Protein AF-A0A435GLI7-F1 (afdb_monomer)

Mean predicted aligned error: 10.87 Å

Radius of gyration: 19.33 Å; Cα contacts (8 Å, |Δi|>4): 241; chains: 1; bounding box: 46×54×65 Å

Solvent-accessible surface area (backbone atoms only — not comparable to full-atom values): 9567 Å² total; per-residue (Å²): 135,82,82,82,86,70,80,88,59,56,93,46,74,67,26,48,49,50,55,46,24,76,74,70,37,79,64,41,66,86,38,40,45,76,46,80,45,75,56,97,71,38,34,40,36,39,37,36,35,42,74,91,42,63,35,82,52,63,86,56,50,44,37,26,51,72,88,40,75,42,74,38,68,62,61,55,48,19,54,50,65,40,40,58,62,59,41,60,95,72,49,22,62,38,33,40,39,37,37,42,54,60,67,94,52,39,48,83,74,52,60,101,89,42,49,38,69,47,56,73,55,57,64,59,56,34,50,50,52,23,49,48,51,42,48,48,38,45,76,73,68,53,68,47,53,80,54,46,58,58,54,53,54,64,72,60,65,79,77,83,80,81,80,132

Sequence (164 aa):
RSTLELPAADDSAEGSLRRVAQVMGADFPDNSIALDAMRDGVHLTGHVSIPSFTRANALQQYAYVNGRPVRDKLIAGAIRGAYADVLPRDRHAVTVLFLTLDPAIVDVNVHPAKADVRFRDPGLVRGLIVGAIRQALADAGVRAATTGAA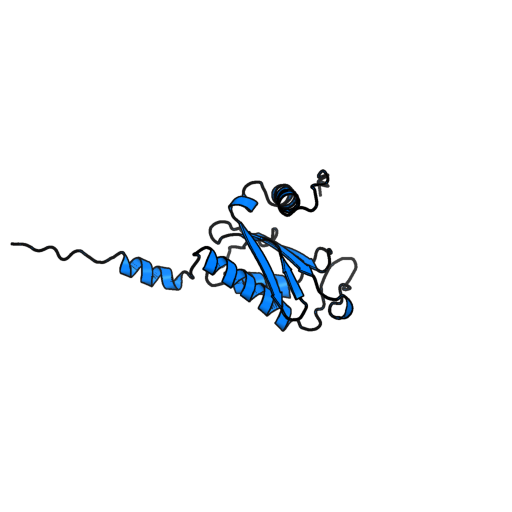GMMAAFRPGAASYG

pLDDT: mean 79.14, std 19.56, range [33.5, 98.31]

Structure (mmCIF, N/CA/C/O backbone):
data_AF-A0A435GLI7-F1
#
_entry.id   AF-A0A435GLI7-F1
#
loop_
_atom_site.group_PDB
_atom_site.id
_atom_site.type_symbol
_atom_site.label_atom_id
_atom_site.label_alt_id
_atom_site.label_comp_id
_atom_site.label_asym_id
_atom_site.label_entity_id
_atom_site.label_seq_id
_atom_site.pdbx_PDB_ins_code
_atom_site.Cartn_x
_atom_site.Cartn_y
_atom_site.Cartn_z
_atom_site.occupancy
_atom_site.B_iso_or_equiv
_atom_site.auth_seq_id
_atom_site.auth_comp_id
_atom_site.auth_asym_id
_atom_site.auth_atom_id
_atom_site.pdbx_PDB_model_num
ATOM 1 N N . ARG A 1 1 ? 9.460 21.362 7.819 1.00 41.09 1 ARG A N 1
ATOM 2 C CA . ARG A 1 1 ? 8.268 20.744 7.188 1.00 41.09 1 ARG A CA 1
ATOM 3 C C . ARG A 1 1 ? 7.601 21.868 6.404 1.00 41.09 1 ARG A C 1
ATOM 5 O O . ARG A 1 1 ? 7.061 22.754 7.042 1.00 41.09 1 ARG A O 1
ATOM 12 N N . SER A 1 2 ? 7.791 21.937 5.086 1.00 33.50 2 SER A N 1
ATOM 13 C CA . SER A 1 2 ? 7.090 22.922 4.250 1.00 33.50 2 SER A CA 1
ATOM 14 C C . SER A 1 2 ? 5.697 22.362 3.974 1.00 33.50 2 SER A C 1
ATOM 16 O O . SER A 1 2 ? 5.569 21.195 3.601 1.00 33.50 2 SER A O 1
ATOM 18 N N . THR A 1 3 ? 4.669 23.138 4.292 1.00 37.09 3 THR A N 1
ATOM 19 C CA . THR A 1 3 ? 3.275 22.812 4.000 1.00 37.09 3 THR A CA 1
ATOM 20 C C . THR A 1 3 ? 3.092 22.954 2.492 1.00 37.09 3 THR A C 1
ATOM 22 O O . THR A 1 3 ? 3.271 24.045 1.958 1.00 37.09 3 THR A O 1
ATOM 25 N N . LEU A 1 4 ? 2.811 21.852 1.795 1.00 43.56 4 LEU A N 1
ATOM 26 C CA . LEU A 1 4 ? 2.433 21.897 0.385 1.00 43.56 4 LEU A CA 1
ATOM 27 C C . LEU A 1 4 ? 0.969 22.341 0.320 1.00 43.56 4 LEU A C 1
ATOM 29 O O . LEU A 1 4 ? 0.079 21.559 0.650 1.00 43.56 4 LEU A O 1
ATOM 33 N N . GLU A 1 5 ? 0.726 23.594 -0.058 1.00 38.47 5 GLU A N 1
ATOM 34 C CA . GLU A 1 5 ? -0.609 24.045 -0.451 1.00 38.47 5 GLU A CA 1
ATOM 35 C C . GLU A 1 5 ? -0.846 23.623 -1.899 1.00 38.47 5 GLU A C 1
ATOM 37 O O . GLU A 1 5 ? -0.253 24.168 -2.829 1.00 38.47 5 GLU A O 1
ATOM 42 N N . LEU A 1 6 ? -1.667 22.590 -2.079 1.00 45.28 6 LEU A N 1
ATOM 43 C CA . LEU A 1 6 ? -2.035 22.075 -3.391 1.00 45.28 6 LEU A CA 1
ATOM 44 C C . LEU A 1 6 ? -3.490 22.465 -3.687 1.00 45.28 6 LEU A C 1
ATOM 46 O O . LEU A 1 6 ? -4.347 22.287 -2.816 1.00 45.28 6 LEU A O 1
ATOM 50 N N . PRO A 1 7 ? -3.791 22.993 -4.888 1.00 43.66 7 PRO A N 1
ATOM 51 C CA . PRO A 1 7 ? -5.157 23.321 -5.278 1.00 43.66 7 PRO A CA 1
ATOM 52 C C . PRO A 1 7 ? -6.036 22.064 -5.292 1.00 43.66 7 PRO A C 1
ATOM 54 O O . PRO A 1 7 ? -5.565 20.960 -5.579 1.00 43.66 7 PRO A O 1
ATOM 57 N N . ALA A 1 8 ? -7.325 22.229 -4.992 1.00 41.53 8 ALA A N 1
ATOM 58 C CA . ALA A 1 8 ? -8.283 21.131 -5.014 1.00 41.53 8 ALA A CA 1
ATOM 59 C C . ALA A 1 8 ? -8.373 20.537 -6.429 1.00 41.53 8 ALA A C 1
ATOM 61 O O . ALA A 1 8 ? -8.846 21.193 -7.355 1.00 41.53 8 ALA A O 1
ATOM 62 N N . ALA A 1 9 ? -7.911 19.299 -6.606 1.00 54.34 9 ALA A N 1
ATOM 63 C CA . ALA A 1 9 ? -8.281 18.515 -7.778 1.00 54.34 9 ALA A CA 1
ATOM 64 C C . ALA A 1 9 ? -9.716 17.993 -7.618 1.00 54.34 9 ALA A C 1
ATOM 66 O O . ALA A 1 9 ? -10.175 17.794 -6.493 1.00 54.34 9 ALA A O 1
ATOM 67 N N . ASP A 1 10 ? -10.408 17.765 -8.730 1.00 49.16 10 ASP A N 1
ATOM 68 C CA . ASP A 1 10 ? -11.702 17.081 -8.731 1.00 49.16 10 ASP A CA 1
ATOM 69 C C . ASP A 1 10 ? -11.591 15.649 -8.158 1.00 49.16 10 ASP A C 1
ATOM 71 O O . ASP A 1 10 ? -10.517 15.044 -8.133 1.00 49.16 10 ASP A O 1
ATOM 75 N N . ASP A 1 11 ? -12.703 15.093 -7.668 1.00 56.44 11 ASP A N 1
ATOM 76 C CA . ASP A 1 11 ? -12.745 13.733 -7.098 1.00 56.44 11 ASP A CA 1
ATOM 77 C C . ASP A 1 11 ? -12.820 12.625 -8.159 1.00 56.44 11 ASP A C 1
ATOM 79 O O . ASP A 1 11 ? -13.097 11.466 -7.851 1.00 56.44 11 ASP A O 1
ATOM 83 N N . SER A 1 12 ? -12.533 12.956 -9.421 1.00 62.94 12 SER A N 1
ATOM 84 C CA . SER A 1 12 ? -12.384 11.949 -10.465 1.00 62.94 12 SER A CA 1
ATOM 85 C C . SER A 1 12 ? -11.121 11.105 -10.238 1.00 62.94 12 SER A C 1
ATOM 87 O O . SER A 1 12 ? -10.203 11.483 -9.497 1.00 62.94 12 SER A O 1
ATOM 89 N N . ALA A 1 13 ? -11.039 9.956 -10.913 1.00 61.06 13 ALA A N 1
ATOM 90 C CA . ALA A 1 13 ? -9.823 9.145 -10.927 1.00 61.06 13 ALA A CA 1
ATOM 91 C C . ALA A 1 13 ? -8.611 9.953 -11.442 1.00 61.06 13 ALA A C 1
ATOM 93 O O . ALA A 1 13 ? -7.523 9.870 -10.872 1.00 61.06 13 ALA A O 1
ATOM 94 N N . GLU A 1 14 ? -8.813 10.810 -12.448 1.00 59.53 14 GLU A N 1
ATOM 95 C CA . GLU A 1 14 ? -7.779 11.689 -13.009 1.00 59.53 14 GLU A CA 1
ATOM 96 C C . GLU A 1 14 ? -7.377 12.826 -12.057 1.00 59.53 14 GLU A C 1
ATOM 98 O O . GLU A 1 14 ? -6.202 13.187 -11.960 1.00 59.53 14 GLU A O 1
ATOM 103 N N . GLY A 1 15 ? -8.324 13.406 -11.319 1.00 63.03 15 GLY A N 1
ATOM 104 C CA . GLY A 1 15 ? -8.038 14.405 -10.287 1.00 63.03 15 GLY A CA 1
ATOM 105 C C . GLY A 1 15 ? -7.281 13.817 -9.100 1.00 63.03 15 GLY A C 1
ATOM 106 O O . GLY A 1 15 ? -6.309 14.405 -8.615 1.00 63.03 15 GLY A O 1
ATOM 107 N N . SER A 1 16 ? -7.639 12.601 -8.692 1.00 66.88 16 SER A N 1
ATOM 108 C CA . SER A 1 16 ? -6.907 11.856 -7.667 1.00 66.88 16 SER A CA 1
ATOM 109 C C . SER A 1 16 ? -5.488 11.508 -8.123 1.00 66.88 16 SER A C 1
ATOM 111 O O . SER A 1 16 ? -4.541 11.775 -7.384 1.00 66.88 16 SER A O 1
ATOM 113 N N . LEU A 1 17 ? -5.308 11.040 -9.361 1.00 66.62 17 LEU A N 1
ATOM 114 C CA . LEU A 1 17 ? -3.993 10.811 -9.973 1.00 66.62 17 LEU A CA 1
ATOM 115 C C . LEU A 1 17 ? -3.123 12.075 -10.027 1.00 66.62 17 LEU A C 1
ATOM 117 O O . LEU A 1 17 ? -1.942 12.017 -9.686 1.00 66.62 17 LEU A O 1
ATOM 121 N N . ARG A 1 18 ? -3.697 13.233 -10.382 1.00 67.94 18 ARG A N 1
ATOM 122 C CA . ARG A 1 18 ? -2.982 14.524 -10.378 1.00 67.94 18 ARG A CA 1
ATOM 123 C C . ARG A 1 18 ? -2.492 14.914 -8.981 1.00 67.94 18 ARG A C 1
ATOM 125 O O . ARG A 1 18 ? -1.342 15.330 -8.841 1.00 67.94 18 ARG A O 1
ATOM 132 N N . ARG A 1 19 ? -3.312 14.729 -7.938 1.00 71.31 19 ARG A N 1
ATOM 133 C CA . ARG A 1 19 ? -2.888 14.945 -6.536 1.00 71.31 19 ARG A CA 1
ATOM 134 C C . ARG A 1 19 ? -1.767 13.995 -6.138 1.00 71.31 19 ARG A C 1
ATOM 136 O O . ARG A 1 19 ? -0.793 14.415 -5.517 1.00 71.31 19 ARG A O 1
ATOM 143 N N . VAL A 1 20 ? -1.877 12.726 -6.528 1.00 71.75 20 VAL A N 1
ATOM 144 C CA . VAL A 1 20 ? -0.817 11.745 -6.295 1.00 71.75 20 VAL A CA 1
ATOM 145 C C . VAL A 1 20 ? 0.483 12.178 -6.984 1.00 71.75 20 VAL A C 1
ATOM 147 O O . VAL A 1 20 ? 1.521 12.181 -6.333 1.00 71.75 20 VAL A O 1
ATOM 150 N N . ALA A 1 21 ? 0.453 12.626 -8.240 1.00 72.25 21 ALA A N 1
ATOM 151 C CA . ALA A 1 21 ? 1.644 13.103 -8.951 1.00 72.25 21 ALA A CA 1
ATOM 152 C C . ALA A 1 21 ? 2.331 14.287 -8.240 1.00 72.25 21 ALA A C 1
ATOM 154 O O . ALA A 1 21 ? 3.556 14.320 -8.125 1.00 72.25 21 ALA A O 1
ATOM 155 N N . GLN A 1 22 ? 1.551 15.227 -7.694 1.00 71.44 22 GLN A N 1
ATOM 156 C CA . GLN A 1 22 ? 2.075 16.376 -6.943 1.00 71.44 22 GLN A CA 1
ATOM 157 C C . GLN A 1 22 ? 2.798 15.975 -5.646 1.00 71.44 22 GLN A C 1
ATOM 159 O O . GLN A 1 22 ? 3.732 16.656 -5.227 1.00 71.44 22 GLN A O 1
ATOM 164 N N . VAL A 1 23 ? 2.390 14.871 -5.013 1.00 73.69 23 VAL A N 1
ATOM 165 C CA . VAL A 1 23 ? 2.992 14.369 -3.763 1.00 73.69 23 VAL A CA 1
ATOM 166 C C . VAL A 1 23 ? 4.130 13.377 -4.028 1.00 73.69 23 VAL A C 1
ATOM 168 O O . VAL A 1 23 ? 5.129 13.366 -3.308 1.00 73.69 23 VAL A O 1
ATOM 171 N N . MET A 1 24 ? 3.992 12.533 -5.052 1.00 75.94 24 MET A N 1
ATOM 172 C CA . MET A 1 24 ? 4.880 11.393 -5.313 1.00 75.94 24 MET A CA 1
ATOM 173 C C . MET A 1 24 ? 5.995 11.697 -6.321 1.00 75.94 24 MET A C 1
ATOM 175 O O . MET A 1 24 ? 7.003 10.981 -6.340 1.00 75.94 24 MET A O 1
ATOM 179 N N . GLY A 1 25 ? 5.832 12.760 -7.112 1.00 78.50 25 GLY A N 1
ATOM 180 C CA . GLY A 1 25 ? 6.652 13.093 -8.273 1.00 78.50 25 GLY A CA 1
ATOM 181 C C . GLY A 1 25 ? 5.936 12.758 -9.584 1.00 78.50 25 GLY A C 1
ATOM 182 O O . GLY A 1 25 ? 5.124 11.831 -9.640 1.00 78.50 25 GLY A O 1
ATOM 183 N N . ALA A 1 26 ? 6.259 13.510 -10.639 1.00 81.19 26 ALA A N 1
ATOM 184 C CA . ALA A 1 26 ? 5.596 13.428 -11.943 1.00 81.19 26 ALA A CA 1
ATOM 185 C C . ALA A 1 26 ? 5.701 12.046 -12.608 1.00 81.19 26 ALA A C 1
ATOM 187 O O . ALA A 1 26 ? 4.798 11.663 -13.337 1.00 81.19 26 ALA A O 1
ATOM 188 N N . ASP A 1 27 ? 6.748 11.280 -12.298 1.00 84.94 27 ASP A N 1
ATOM 189 C CA . ASP A 1 27 ? 6.985 9.970 -12.910 1.00 84.94 27 ASP A CA 1
ATOM 190 C C . ASP A 1 27 ? 6.122 8.851 -12.305 1.00 84.94 27 ASP A C 1
ATOM 192 O O . ASP A 1 27 ? 6.046 7.759 -12.864 1.00 84.94 27 ASP A O 1
ATOM 196 N N . PHE A 1 28 ? 5.513 9.059 -11.128 1.00 86.94 28 PHE A N 1
ATOM 197 C CA . PHE A 1 28 ? 4.810 7.976 -10.433 1.00 86.94 28 PHE A CA 1
ATOM 198 C C . PHE A 1 28 ? 3.572 7.460 -11.182 1.00 86.94 28 PHE A C 1
ATOM 200 O O . PHE A 1 28 ? 3.466 6.240 -11.291 1.00 86.94 28 PHE A O 1
ATOM 207 N N . PRO A 1 29 ? 2.660 8.306 -11.709 1.00 86.31 29 PRO A N 1
ATOM 208 C CA . PRO A 1 29 ? 1.505 7.834 -12.471 1.00 86.31 29 PRO A CA 1
ATOM 209 C C . PRO A 1 29 ? 1.888 6.869 -13.599 1.00 86.31 29 PRO A C 1
ATOM 211 O O . PRO A 1 29 ? 1.345 5.767 -13.644 1.00 86.31 29 PRO A O 1
ATOM 214 N N . ASP A 1 30 ? 2.896 7.224 -14.402 1.00 87.69 30 ASP A N 1
ATOM 215 C CA . ASP A 1 30 ? 3.380 6.423 -15.539 1.00 87.69 30 ASP A CA 1
ATOM 216 C C . ASP A 1 30 ? 4.110 5.140 -15.111 1.00 87.69 30 ASP A C 1
ATOM 218 O O . ASP A 1 30 ? 4.235 4.189 -15.880 1.00 87.69 30 ASP A O 1
ATOM 222 N N . ASN A 1 31 ? 4.594 5.097 -13.868 1.00 92.06 31 ASN A N 1
ATOM 223 C CA . ASN A 1 31 ? 5.306 3.961 -13.288 1.00 92.06 31 ASN A CA 1
ATOM 224 C C . ASN A 1 31 ? 4.482 3.241 -12.209 1.00 92.06 31 ASN A C 1
ATOM 226 O O . ASN A 1 31 ? 5.045 2.604 -11.308 1.00 92.06 31 ASN A O 1
ATOM 230 N N . SER A 1 32 ? 3.154 3.343 -12.274 1.00 94.38 32 SER A N 1
ATOM 231 C CA . SER A 1 32 ? 2.245 2.738 -11.304 1.00 94.38 32 SER A CA 1
ATOM 232 C C . SER A 1 32 ? 1.142 1.922 -11.963 1.00 94.38 32 SER A C 1
ATOM 234 O O . SER A 1 32 ? 0.746 2.166 -13.098 1.00 94.38 32 SER A O 1
ATOM 236 N N . ILE A 1 33 ? 0.638 0.945 -11.218 1.00 94.88 33 ILE A N 1
ATOM 237 C CA . ILE A 1 33 ? -0.509 0.123 -11.583 1.00 94.88 33 ILE A CA 1
ATOM 238 C C . ILE A 1 33 ? -1.638 0.459 -10.614 1.00 94.88 33 ILE A C 1
ATOM 240 O O . ILE A 1 33 ? -1.413 0.538 -9.400 1.00 94.88 33 ILE A O 1
ATOM 244 N N . ALA A 1 34 ? -2.839 0.659 -11.153 1.00 95.38 34 ALA A N 1
ATOM 245 C CA . ALA A 1 34 ? -4.038 0.870 -10.359 1.00 95.38 34 ALA A CA 1
ATOM 246 C C . ALA A 1 34 ? -4.480 -0.432 -9.670 1.00 95.38 34 ALA A C 1
ATOM 248 O O . ALA A 1 34 ? -4.366 -1.526 -10.220 1.00 95.38 34 ALA A O 1
ATOM 249 N N . LEU A 1 35 ? -5.007 -0.293 -8.461 1.00 96.56 35 LEU A N 1
ATOM 250 C CA . LEU A 1 35 ? -5.626 -1.344 -7.674 1.00 96.56 35 LEU A CA 1
ATOM 251 C C . LEU A 1 35 ? -7.103 -1.015 -7.488 1.00 96.56 35 LEU A C 1
ATOM 253 O O . LEU A 1 35 ? -7.450 0.110 -7.124 1.00 96.56 35 LEU A O 1
ATOM 257 N N . ASP A 1 36 ? -7.936 -2.030 -7.662 1.00 96.75 36 ASP A N 1
ATOM 258 C CA . ASP A 1 36 ? -9.335 -2.042 -7.257 1.00 96.75 36 ASP A CA 1
ATOM 259 C C . ASP A 1 36 ? -9.700 -3.485 -6.889 1.00 96.75 36 ASP A C 1
ATOM 261 O O . ASP A 1 36 ? -9.757 -4.370 -7.744 1.00 96.75 36 ASP A O 1
ATOM 265 N N . ALA A 1 37 ? -9.827 -3.758 -5.592 1.00 96.94 37 ALA A N 1
ATOM 266 C CA . ALA A 1 37 ? -10.105 -5.093 -5.084 1.00 96.94 37 ALA A CA 1
ATOM 267 C C . ALA A 1 37 ? -10.990 -5.026 -3.843 1.00 96.94 37 ALA A C 1
ATOM 269 O O . ALA A 1 37 ? -10.716 -4.273 -2.911 1.00 96.94 37 ALA A O 1
ATOM 270 N N . MET A 1 38 ? -12.017 -5.868 -3.784 1.00 96.50 38 MET A N 1
ATOM 271 C CA . MET A 1 38 ? -12.926 -5.948 -2.643 1.00 96.50 38 MET A CA 1
ATOM 272 C C . MET A 1 38 ? -12.999 -7.376 -2.115 1.00 96.50 38 MET A C 1
ATOM 274 O O . MET A 1 38 ? -13.095 -8.331 -2.886 1.00 96.50 38 MET A O 1
ATOM 278 N N . ARG A 1 39 ? -12.971 -7.528 -0.790 1.00 95.62 39 ARG A N 1
ATOM 279 C CA . ARG A 1 39 ? -13.153 -8.819 -0.127 1.00 95.62 39 ARG A CA 1
ATOM 280 C C . ARG A 1 39 ? -13.769 -8.640 1.252 1.00 95.62 39 ARG A C 1
ATOM 282 O O . ARG A 1 39 ? -13.268 -7.845 2.039 1.00 95.62 39 ARG A O 1
ATOM 289 N N . ASP A 1 40 ? -14.826 -9.398 1.537 1.00 92.56 40 ASP A N 1
ATOM 290 C CA . ASP A 1 40 ? -15.472 -9.479 2.857 1.00 92.56 40 ASP A CA 1
ATOM 291 C C . ASP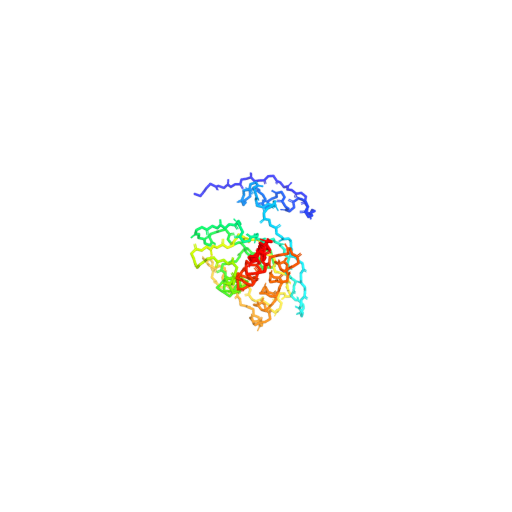 A 1 40 ? -15.747 -8.095 3.491 1.00 92.56 40 ASP A C 1
ATOM 293 O O . ASP A 1 40 ? -15.502 -7.865 4.673 1.00 92.56 40 ASP A O 1
ATOM 297 N N . GLY A 1 41 ? -16.226 -7.141 2.680 1.00 90.12 41 GLY A N 1
ATOM 298 C CA . GLY A 1 41 ? -16.551 -5.776 3.121 1.00 90.12 41 GLY A CA 1
ATOM 299 C C . GLY A 1 41 ? -15.359 -4.817 3.251 1.00 90.12 41 GLY A C 1
ATOM 300 O O . GLY A 1 41 ? -15.551 -3.671 3.651 1.00 90.12 41 GLY A O 1
ATOM 301 N N . VAL A 1 42 ? -14.146 -5.251 2.896 1.00 95.12 42 VAL A N 1
ATOM 302 C CA . VAL A 1 42 ? -12.952 -4.402 2.798 1.00 95.12 42 VAL A CA 1
ATOM 303 C C . VAL A 1 42 ? -12.672 -4.101 1.330 1.00 95.12 42 VAL A C 1
ATOM 305 O O . VAL A 1 42 ? -12.466 -5.015 0.531 1.00 95.12 42 VAL A O 1
ATOM 308 N N . HIS A 1 43 ? -12.648 -2.821 0.974 1.00 97.56 43 HIS A N 1
ATOM 309 C CA . HIS A 1 43 ? -12.315 -2.328 -0.359 1.00 97.56 43 HIS A CA 1
ATOM 310 C C . HIS A 1 43 ? -10.924 -1.701 -0.343 1.00 97.56 43 HIS A C 1
ATOM 312 O O . HIS A 1 43 ? -10.639 -0.826 0.471 1.00 97.56 43 HIS A O 1
ATOM 318 N N . LEU A 1 44 ? -10.052 -2.182 -1.221 1.00 97.81 44 LEU A N 1
ATOM 319 C CA . LEU A 1 44 ? -8.713 -1.671 -1.455 1.00 97.81 44 LEU A CA 1
ATOM 320 C C . LEU A 1 44 ? -8.680 -1.009 -2.828 1.00 97.81 44 LEU A C 1
ATOM 322 O O . LEU A 1 44 ? -8.817 -1.684 -3.846 1.00 97.81 44 LEU A O 1
ATOM 326 N N . THR A 1 45 ? -8.416 0.290 -2.845 1.00 97.69 45 THR A N 1
ATOM 327 C CA . THR A 1 45 ? -8.102 1.035 -4.063 1.00 97.69 45 THR A CA 1
ATOM 328 C C . THR A 1 45 ? -6.742 1.702 -3.941 1.00 97.69 45 THR A C 1
ATOM 330 O O . THR A 1 45 ? -6.131 1.736 -2.867 1.00 97.69 45 THR A O 1
ATOM 333 N N . GLY A 1 46 ? -6.237 2.235 -5.046 1.00 95.06 46 GLY A N 1
ATOM 334 C CA . GLY A 1 46 ? -5.016 3.025 -5.043 1.00 95.06 46 GLY A CA 1
ATOM 335 C C . GLY A 1 46 ? -4.033 2.563 -6.095 1.00 95.06 46 GLY A C 1
ATOM 336 O O . GLY A 1 46 ? -4.420 1.985 -7.099 1.00 95.06 46 GLY A O 1
ATOM 337 N N . HIS A 1 47 ? -2.767 2.906 -5.910 1.00 95.81 47 HIS A N 1
ATOM 338 C CA . HIS A 1 47 ? -1.736 2.741 -6.924 1.00 95.81 47 HIS A CA 1
ATOM 339 C C . HIS A 1 47 ? -0.460 2.201 -6.293 1.00 95.81 47 HIS A C 1
ATOM 341 O O . HIS A 1 47 ? -0.076 2.596 -5.185 1.00 95.81 47 HIS A O 1
ATOM 347 N N . VAL A 1 48 ? 0.222 1.318 -7.015 1.00 96.62 48 VAL A N 1
ATOM 348 C CA . VAL A 1 48 ? 1.494 0.734 -6.582 1.00 96.62 48 VAL A CA 1
ATOM 349 C C . VAL A 1 48 ? 2.502 0.730 -7.716 1.00 96.62 48 VAL A C 1
ATOM 351 O O . VAL A 1 48 ? 2.133 0.561 -8.874 1.00 96.62 48 VAL A O 1
ATOM 354 N N . SER A 1 49 ? 3.776 0.945 -7.403 1.00 95.94 49 SER A N 1
ATOM 355 C CA . SER A 1 49 ? 4.795 1.052 -8.441 1.00 95.94 49 SER A CA 1
ATOM 356 C C . SER A 1 49 ? 5.138 -0.281 -9.095 1.00 95.94 49 SER A C 1
ATOM 358 O O . SER A 1 49 ? 5.113 -1.343 -8.464 1.00 95.94 49 SER A O 1
ATOM 360 N N . ILE A 1 50 ? 5.529 -0.222 -10.364 1.00 94.94 50 ILE A N 1
ATOM 361 C CA . ILE A 1 50 ? 6.171 -1.353 -11.040 1.00 94.94 50 ILE A CA 1
ATOM 362 C C . ILE A 1 50 ? 7.555 -1.641 -10.422 1.00 94.94 50 ILE A C 1
ATOM 364 O O . ILE A 1 50 ? 8.180 -0.730 -9.872 1.00 94.94 50 ILE A O 1
ATOM 368 N N . PRO A 1 51 ? 8.095 -2.873 -10.518 1.00 93.50 51 PRO A N 1
ATOM 369 C CA . PRO A 1 51 ? 9.363 -3.225 -9.866 1.00 93.50 51 PRO A CA 1
ATOM 370 C C . PRO A 1 51 ? 10.596 -2.460 -10.353 1.00 93.50 51 PRO A C 1
ATOM 372 O O . PRO A 1 51 ? 11.596 -2.402 -9.641 1.00 93.50 51 PRO A O 1
ATOM 375 N N . SER A 1 52 ? 10.549 -1.872 -11.551 1.00 90.62 52 SER A N 1
ATOM 376 C CA . SER A 1 52 ? 11.605 -0.991 -12.064 1.00 90.62 52 SER A CA 1
ATOM 377 C C . SER A 1 52 ? 11.584 0.400 -11.418 1.00 90.62 52 SER A C 1
ATOM 379 O O . SER A 1 52 ? 12.600 1.093 -11.440 1.00 90.62 52 SER A O 1
ATOM 381 N N . PHE A 1 53 ? 10.477 0.798 -10.783 1.00 93.44 53 PHE A N 1
ATOM 382 C CA . PHE A 1 53 ? 10.333 2.079 -10.099 1.00 93.44 53 PHE A CA 1
ATOM 383 C C . PHE A 1 53 ? 10.317 1.885 -8.583 1.00 93.44 53 PHE A C 1
ATOM 385 O O . PHE A 1 53 ? 9.309 1.529 -7.968 1.00 93.44 53 PHE A O 1
ATOM 392 N N . THR A 1 54 ? 11.471 2.117 -7.962 1.00 94.62 54 THR A N 1
ATOM 393 C CA . THR A 1 54 ? 11.706 1.815 -6.544 1.00 94.62 54 THR A CA 1
ATOM 394 C C . THR A 1 54 ? 12.366 2.975 -5.813 1.00 94.62 54 THR A C 1
ATOM 396 O O . THR A 1 54 ? 12.810 3.958 -6.414 1.00 94.62 54 THR A O 1
ATOM 399 N N . ARG A 1 55 ? 12.425 2.869 -4.483 1.00 94.06 55 ARG A N 1
ATOM 400 C CA . ARG A 1 55 ? 13.157 3.782 -3.600 1.00 94.06 55 ARG A CA 1
ATOM 401 C C . ARG A 1 55 ? 14.088 3.018 -2.668 1.00 94.06 55 ARG A C 1
ATOM 403 O O . ARG A 1 55 ? 13.874 1.844 -2.375 1.00 94.06 55 ARG A O 1
ATOM 410 N N . ALA A 1 56 ? 15.103 3.721 -2.171 1.00 93.56 56 ALA A N 1
ATOM 411 C CA . ALA A 1 56 ? 16.052 3.203 -1.184 1.00 93.56 56 ALA A CA 1
ATOM 412 C C . ALA A 1 56 ? 15.450 3.072 0.230 1.00 93.56 56 ALA A C 1
ATOM 414 O O . ALA A 1 56 ? 16.063 2.488 1.115 1.00 93.56 56 ALA A O 1
ATOM 415 N N . ASN A 1 57 ? 14.263 3.637 0.467 1.00 92.88 57 ASN A N 1
ATOM 416 C CA . ASN A 1 57 ? 13.558 3.556 1.742 1.00 92.88 57 ASN A CA 1
ATOM 417 C C . ASN A 1 57 ? 12.035 3.521 1.528 1.00 92.88 57 ASN A C 1
ATOM 419 O O . ASN A 1 57 ? 11.536 3.824 0.446 1.00 92.88 57 ASN A O 1
ATOM 423 N N . ALA A 1 58 ? 11.297 3.178 2.583 1.00 91.19 58 ALA A N 1
ATOM 424 C CA . ALA A 1 58 ? 9.839 3.056 2.567 1.00 91.19 58 ALA A CA 1
ATOM 425 C C . ALA A 1 58 ? 9.085 4.382 2.815 1.00 91.19 58 ALA A C 1
ATOM 427 O O . ALA A 1 58 ? 7.899 4.352 3.130 1.00 91.19 58 ALA A O 1
ATOM 428 N N . LEU A 1 59 ? 9.736 5.553 2.733 1.00 90.19 59 LEU A N 1
ATOM 429 C CA . LEU A 1 59 ? 9.086 6.827 3.086 1.00 90.19 59 LEU A CA 1
ATOM 430 C C . LEU A 1 59 ? 7.939 7.204 2.141 1.00 90.19 59 LEU A C 1
ATOM 432 O O . LEU A 1 59 ? 7.037 7.922 2.561 1.00 90.19 59 LEU A O 1
ATOM 436 N N . GLN A 1 60 ? 7.966 6.707 0.901 1.00 92.38 60 GLN A N 1
ATOM 437 C CA . GLN A 1 60 ? 6.915 6.910 -0.100 1.00 92.38 60 GLN A CA 1
ATOM 438 C C . GLN A 1 60 ? 5.915 5.739 -0.161 1.00 92.38 60 GLN A C 1
ATOM 440 O O . GLN A 1 60 ? 5.388 5.409 -1.222 1.00 92.38 60 GLN A O 1
ATOM 445 N N . GLN A 1 61 ? 5.673 5.090 0.979 1.00 94.12 61 GLN A N 1
ATOM 446 C CA . GLN A 1 61 ? 4.578 4.138 1.150 1.00 94.12 61 GLN A CA 1
ATOM 447 C C . GLN A 1 61 ? 3.464 4.805 1.946 1.00 94.12 61 GLN A C 1
ATOM 449 O O . GLN A 1 61 ? 3.515 4.887 3.174 1.00 94.12 61 GLN A O 1
ATOM 454 N N . TYR A 1 62 ? 2.470 5.313 1.228 1.00 93.19 62 TYR A N 1
ATOM 455 C CA . TYR A 1 62 ? 1.288 5.929 1.805 1.00 93.19 62 TYR A CA 1
ATOM 456 C C . TYR A 1 62 ? 0.154 4.914 1.867 1.00 93.19 62 TYR A C 1
ATOM 458 O O . TYR A 1 62 ? -0.086 4.157 0.923 1.00 93.19 62 TYR A O 1
ATOM 466 N N . ALA A 1 63 ? -0.547 4.918 2.992 1.00 91.44 63 ALA A N 1
ATOM 467 C CA . ALA A 1 63 ? -1.745 4.134 3.206 1.00 91.44 63 ALA A CA 1
ATOM 468 C C . ALA A 1 63 ? -2.761 4.967 3.985 1.00 91.44 63 ALA A C 1
ATOM 470 O O . ALA A 1 63 ? -2.400 5.717 4.898 1.00 91.44 63 ALA A O 1
ATOM 471 N N . TYR A 1 64 ? -4.025 4.808 3.622 1.00 91.69 64 TYR A N 1
ATOM 472 C CA . TYR A 1 64 ? -5.157 5.484 4.224 1.00 91.69 64 TYR A CA 1
ATOM 473 C C . TYR A 1 64 ? -6.205 4.452 4.611 1.00 91.69 64 TYR A C 1
ATOM 475 O O . TYR A 1 64 ? -6.471 3.529 3.849 1.00 91.69 64 TYR A O 1
ATOM 483 N N . VAL A 1 65 ? -6.809 4.616 5.783 1.00 90.75 65 VAL A N 1
ATOM 484 C CA . VAL A 1 65 ? -7.915 3.777 6.255 1.00 90.75 65 VAL A CA 1
ATOM 485 C C . VAL A 1 65 ? -9.082 4.694 6.576 1.00 90.75 65 VAL A C 1
ATOM 487 O O . VAL A 1 65 ? -8.944 5.581 7.420 1.00 90.75 65 VAL A O 1
ATOM 490 N N . ASN A 1 66 ? -10.204 4.525 5.875 1.00 89.12 66 ASN A N 1
ATOM 491 C CA . ASN A 1 66 ? -11.383 5.390 5.988 1.00 89.12 66 ASN A CA 1
ATOM 492 C C . ASN A 1 66 ? -11.011 6.890 5.932 1.00 89.12 66 ASN A C 1
ATOM 494 O O . ASN A 1 66 ? -11.413 7.690 6.776 1.00 89.12 66 ASN A O 1
ATOM 498 N N . GLY A 1 67 ? -10.156 7.251 4.967 1.00 83.38 67 GLY A N 1
ATOM 499 C CA . GLY A 1 67 ? -9.688 8.624 4.731 1.00 83.38 67 GLY A CA 1
ATOM 500 C C . GLY A 1 67 ? -8.579 9.129 5.666 1.00 83.38 67 GLY A C 1
ATOM 501 O O . GLY A 1 67 ? -8.048 10.216 5.444 1.00 83.38 67 GLY A O 1
ATOM 502 N N . ARG A 1 68 ? -8.173 8.368 6.691 1.00 83.56 68 ARG A N 1
ATOM 503 C CA . ARG A 1 68 ? -7.112 8.776 7.630 1.00 83.56 68 ARG A CA 1
ATOM 504 C C . ARG A 1 68 ? -5.755 8.216 7.201 1.00 83.56 68 ARG A C 1
ATOM 506 O O . ARG A 1 68 ? -5.680 7.013 6.967 1.00 83.56 68 ARG A O 1
ATOM 513 N N . PRO A 1 69 ? -4.680 9.025 7.129 1.00 86.88 69 PRO A N 1
ATOM 514 C CA . PRO A 1 69 ? -3.340 8.516 6.847 1.00 86.88 69 PRO A CA 1
ATOM 515 C C . PRO A 1 69 ? -2.838 7.662 8.015 1.00 86.88 69 PRO A C 1
ATOM 517 O O . PRO A 1 69 ? -2.907 8.084 9.171 1.00 86.88 69 PRO A O 1
ATOM 520 N N . VAL A 1 70 ? -2.301 6.482 7.714 1.00 86.44 70 VAL A N 1
ATOM 521 C CA . VAL A 1 70 ? -1.855 5.508 8.722 1.00 86.44 70 VAL A CA 1
ATOM 522 C C . VAL A 1 70 ? -0.415 5.073 8.473 1.00 86.44 70 VAL A C 1
ATOM 524 O O . VAL A 1 70 ? 0.061 5.039 7.338 1.00 86.44 70 VAL A O 1
ATOM 527 N N . ARG A 1 71 ? 0.302 4.739 9.549 1.00 86.69 71 ARG A N 1
ATOM 528 C CA . ARG A 1 71 ? 1.661 4.174 9.487 1.00 86.69 71 ARG A CA 1
ATOM 529 C C . ARG A 1 71 ? 1.689 2.834 10.202 1.00 86.69 71 ARG A C 1
ATOM 531 O O . ARG A 1 71 ? 2.348 2.670 11.221 1.00 86.69 71 ARG A O 1
ATOM 538 N N . ASP A 1 72 ? 0.956 1.888 9.635 1.00 88.44 72 ASP A N 1
ATOM 539 C CA . ASP A 1 72 ? 0.705 0.594 10.247 1.00 88.44 72 ASP A CA 1
ATOM 540 C C . ASP A 1 72 ? 1.709 -0.490 9.796 1.00 88.44 72 ASP A C 1
ATOM 542 O O . ASP A 1 72 ? 2.060 -0.617 8.616 1.00 88.44 72 ASP A O 1
ATOM 546 N N . LYS A 1 73 ? 2.183 -1.300 10.752 1.00 91.06 73 LYS A N 1
ATOM 547 C CA . LYS A 1 73 ? 3.189 -2.348 10.501 1.00 91.06 73 LYS A CA 1
ATOM 548 C C . LYS A 1 73 ? 2.641 -3.520 9.693 1.00 91.06 73 LYS A C 1
ATOM 550 O O . LYS A 1 73 ? 3.412 -4.145 8.961 1.00 91.06 73 LYS A O 1
ATOM 555 N N . LEU A 1 74 ? 1.356 -3.840 9.832 1.00 93.31 74 LEU A N 1
ATOM 556 C CA . LEU A 1 74 ? 0.722 -4.910 9.073 1.00 93.31 74 LEU A CA 1
ATOM 557 C C . LEU A 1 74 ? 0.621 -4.525 7.605 1.00 93.31 74 LEU A C 1
ATOM 559 O O . LEU A 1 74 ? 1.011 -5.329 6.759 1.00 93.31 74 LEU A O 1
ATOM 563 N N . ILE A 1 75 ? 0.196 -3.297 7.302 1.00 94.81 75 ILE A N 1
ATOM 564 C CA . ILE A 1 75 ? 0.149 -2.792 5.922 1.00 94.81 75 ILE A CA 1
ATOM 565 C C . ILE A 1 75 ? 1.556 -2.789 5.312 1.00 94.81 75 ILE A C 1
ATOM 567 O O . ILE A 1 75 ? 1.769 -3.358 4.241 1.00 94.81 75 ILE A O 1
ATOM 571 N N . ALA A 1 76 ? 2.549 -2.242 6.021 1.00 94.50 76 ALA A N 1
ATOM 572 C CA . ALA A 1 76 ? 3.939 -2.244 5.556 1.00 94.50 76 ALA A CA 1
ATOM 573 C C . ALA A 1 76 ? 4.486 -3.671 5.342 1.00 94.50 76 ALA A C 1
ATOM 575 O O . ALA A 1 76 ? 5.235 -3.938 4.399 1.00 94.50 76 ALA A O 1
ATOM 576 N N . GLY A 1 77 ? 4.110 -4.612 6.214 1.00 96.00 77 GLY A N 1
ATOM 577 C CA . GLY A 1 77 ? 4.432 -6.030 6.078 1.00 96.00 77 GLY A CA 1
ATOM 578 C C . GLY A 1 77 ? 3.760 -6.691 4.874 1.00 96.00 77 GLY A C 1
ATOM 579 O O . GLY A 1 77 ? 4.402 -7.486 4.188 1.00 96.00 77 GLY A O 1
ATOM 580 N N . ALA A 1 78 ? 2.504 -6.344 4.594 1.00 97.38 78 ALA A N 1
ATOM 581 C CA . ALA A 1 78 ? 1.748 -6.838 3.450 1.00 97.38 78 ALA A CA 1
ATOM 582 C C . ALA A 1 78 ? 2.359 -6.355 2.128 1.00 97.38 78 ALA A C 1
ATOM 584 O O . ALA A 1 78 ? 2.643 -7.181 1.264 1.00 97.38 78 ALA A O 1
ATOM 585 N N . ILE A 1 79 ? 2.669 -5.058 2.012 1.00 97.44 79 ILE A N 1
ATOM 586 C CA . ILE A 1 79 ? 3.360 -4.491 0.841 1.00 97.44 79 ILE A CA 1
ATOM 587 C C . ILE A 1 79 ? 4.689 -5.220 0.621 1.00 97.44 79 ILE A C 1
ATOM 589 O O . ILE A 1 79 ? 4.949 -5.732 -0.465 1.00 97.44 79 ILE A O 1
ATOM 593 N N . ARG A 1 80 ? 5.516 -5.354 1.668 1.00 95.75 80 ARG A N 1
ATOM 594 C CA . ARG A 1 80 ? 6.792 -6.080 1.568 1.00 95.75 80 ARG A CA 1
ATOM 595 C C . ARG A 1 80 ? 6.599 -7.523 1.092 1.00 95.75 80 ARG A C 1
ATOM 597 O O . ARG A 1 80 ? 7.345 -7.983 0.238 1.00 95.75 80 ARG A O 1
ATOM 604 N N . GLY A 1 81 ? 5.607 -8.229 1.632 1.00 95.50 81 GLY A N 1
ATOM 605 C CA . GLY A 1 81 ? 5.304 -9.609 1.248 1.00 95.50 81 GLY A CA 1
ATOM 606 C C . GLY A 1 81 ? 4.784 -9.750 -0.186 1.00 95.50 81 GLY A C 1
ATOM 607 O O . GLY A 1 81 ? 5.047 -10.763 -0.835 1.00 95.50 81 GLY A O 1
ATOM 608 N N . ALA A 1 82 ? 4.077 -8.745 -0.701 1.00 96.44 82 ALA A N 1
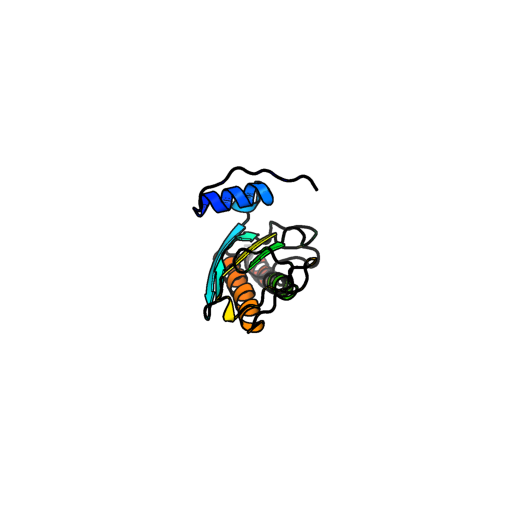ATOM 609 C CA . ALA A 1 82 ? 3.606 -8.726 -2.082 1.00 96.44 82 ALA A CA 1
ATOM 610 C C . ALA A 1 82 ? 4.759 -8.594 -3.088 1.00 96.44 82 ALA A C 1
ATOM 612 O O . ALA A 1 82 ? 4.740 -9.249 -4.125 1.00 96.44 82 ALA A O 1
ATOM 613 N N . TYR A 1 83 ? 5.783 -7.810 -2.741 1.00 96.00 83 TYR A N 1
ATOM 614 C CA . TYR A 1 83 ? 6.931 -7.522 -3.603 1.00 96.00 83 TYR A CA 1
ATOM 615 C C . TYR A 1 83 ? 8.161 -8.416 -3.373 1.00 96.00 83 TYR A C 1
ATOM 617 O O . TYR A 1 83 ? 9.156 -8.268 -4.081 1.00 96.00 83 TYR A O 1
ATOM 625 N N . ALA A 1 84 ? 8.120 -9.332 -2.402 1.00 92.69 84 ALA A N 1
ATOM 626 C CA . ALA A 1 84 ? 9.285 -10.106 -1.958 1.00 92.69 84 ALA A CA 1
ATOM 627 C C . ALA A 1 84 ? 10.021 -10.858 -3.087 1.00 92.69 84 ALA A C 1
ATOM 629 O O . ALA A 1 84 ? 11.236 -11.007 -3.020 1.00 92.69 84 ALA A O 1
ATOM 630 N N . ASP A 1 85 ? 9.294 -11.288 -4.122 1.00 89.94 85 ASP A N 1
ATOM 631 C CA . ASP A 1 85 ? 9.825 -12.096 -5.230 1.00 89.94 85 ASP A CA 1
ATOM 632 C C . ASP A 1 85 ? 10.246 -11.258 -6.458 1.00 89.94 85 ASP A C 1
ATOM 634 O O . ASP A 1 85 ? 10.768 -11.795 -7.440 1.00 89.94 85 ASP A O 1
ATOM 638 N N . VAL A 1 86 ? 9.976 -9.948 -6.431 1.00 91.62 86 VAL A N 1
ATOM 639 C CA . VAL A 1 86 ? 10.155 -9.032 -7.574 1.00 91.62 86 VAL A CA 1
ATOM 640 C C . VAL A 1 86 ? 11.022 -7.814 -7.251 1.00 91.62 86 VAL A C 1
ATOM 642 O O . VAL A 1 86 ? 11.475 -7.144 -8.175 1.00 91.62 86 VAL A O 1
ATOM 645 N N . LEU A 1 87 ? 11.282 -7.522 -5.970 1.00 92.25 87 LEU A N 1
ATOM 646 C CA . LEU A 1 87 ? 12.165 -6.435 -5.549 1.00 92.25 87 LEU A CA 1
ATOM 647 C C . LEU A 1 87 ? 13.453 -6.943 -4.893 1.00 92.25 87 LEU A C 1
ATOM 649 O O . LEU A 1 87 ? 13.415 -7.884 -4.099 1.00 92.25 87 LEU A O 1
ATOM 653 N N . PRO A 1 88 ? 14.590 -6.264 -5.132 1.00 91.06 88 PRO A N 1
ATOM 654 C CA . PRO A 1 88 ? 15.785 -6.431 -4.314 1.00 91.06 88 PRO A CA 1
ATOM 655 C C . PRO A 1 88 ? 15.518 -6.136 -2.831 1.00 91.06 88 PRO A C 1
ATOM 657 O O . PRO A 1 88 ? 14.670 -5.316 -2.478 1.00 91.06 88 PRO A O 1
ATOM 660 N N . ARG A 1 89 ? 16.293 -6.771 -1.947 1.00 86.19 89 ARG A N 1
ATOM 661 C CA . ARG A 1 89 ? 16.112 -6.712 -0.484 1.00 86.19 89 ARG A CA 1
ATOM 662 C C . ARG A 1 89 ? 16.176 -5.295 0.111 1.00 86.19 89 ARG A C 1
ATOM 664 O O . ARG A 1 89 ? 15.557 -5.049 1.143 1.00 86.19 89 ARG A O 1
ATOM 671 N N . ASP A 1 90 ? 16.929 -4.391 -0.504 1.00 90.00 90 ASP A N 1
ATOM 672 C CA . ASP A 1 90 ? 17.158 -2.999 -0.091 1.00 90.00 90 ASP A CA 1
ATOM 673 C C . ASP A 1 90 ? 16.345 -1.989 -0.925 1.00 90.00 90 ASP A C 1
ATOM 675 O O . ASP A 1 90 ? 16.667 -0.797 -0.990 1.00 90.00 90 ASP A O 1
ATOM 679 N N . ARG A 1 91 ? 15.305 -2.469 -1.616 1.00 95.44 91 ARG A N 1
ATOM 680 C CA . ARG A 1 91 ? 14.424 -1.651 -2.445 1.00 95.44 91 ARG A CA 1
ATOM 681 C C . ARG A 1 91 ? 12.990 -1.726 -1.960 1.00 95.44 91 ARG A C 1
ATOM 683 O O . ARG A 1 91 ? 12.505 -2.741 -1.467 1.00 95.44 91 ARG A O 1
ATOM 690 N N . HIS A 1 92 ? 12.310 -0.600 -2.114 1.00 96.06 92 HIS A N 1
ATOM 691 C CA . HIS A 1 92 ? 10.947 -0.409 -1.657 1.00 96.06 92 HIS A CA 1
ATOM 692 C C . HIS A 1 92 ? 10.069 0.050 -2.814 1.00 96.06 92 HIS A C 1
ATOM 694 O O . HIS A 1 92 ? 10.440 0.967 -3.551 1.00 96.06 92 HIS A O 1
ATOM 700 N N . ALA A 1 93 ? 8.899 -0.576 -2.941 1.00 96.00 93 ALA A N 1
ATOM 701 C CA . ALA A 1 93 ? 7.836 -0.086 -3.803 1.00 96.00 93 ALA A CA 1
ATOM 702 C C . ALA A 1 93 ? 7.324 1.265 -3.298 1.00 96.00 93 ALA A C 1
ATOM 704 O O . ALA A 1 93 ? 7.323 1.531 -2.089 1.00 96.00 93 ALA A O 1
ATOM 705 N N . VAL A 1 94 ? 6.855 2.074 -4.238 1.00 95.75 94 VAL A N 1
ATOM 706 C CA . VAL A 1 94 ? 6.139 3.319 -3.985 1.00 95.75 94 VAL A CA 1
ATOM 707 C C . VAL A 1 94 ? 4.646 3.002 -4.012 1.00 95.75 94 VAL A C 1
ATOM 709 O O . VAL A 1 94 ? 4.183 2.327 -4.929 1.00 95.75 94 VAL A O 1
ATOM 712 N N . THR A 1 95 ? 3.894 3.430 -2.998 1.00 95.94 95 THR A N 1
ATOM 713 C CA . THR A 1 95 ? 2.478 3.050 -2.864 1.00 95.94 95 THR A CA 1
ATOM 714 C C . THR A 1 95 ? 1.625 4.215 -2.395 1.00 95.94 95 THR A C 1
ATOM 716 O O . THR A 1 95 ? 2.051 5.003 -1.551 1.00 95.94 95 THR A O 1
ATOM 719 N N . VAL A 1 96 ? 0.385 4.256 -2.873 1.00 95.44 96 VAL A N 1
ATOM 720 C CA . VAL A 1 96 ? -0.705 5.044 -2.297 1.00 95.44 96 VAL A CA 1
ATOM 721 C C . VAL A 1 96 ? -1.914 4.126 -2.215 1.00 95.44 96 VAL A C 1
ATOM 723 O O . VAL A 1 96 ? -2.530 3.840 -3.234 1.00 95.44 96 VAL A O 1
ATOM 726 N N . LEU A 1 97 ? -2.207 3.610 -1.023 1.00 95.69 97 LEU A N 1
ATOM 727 C CA . LEU A 1 97 ? -3.289 2.649 -0.792 1.00 95.69 97 LEU A CA 1
ATOM 728 C C . LEU A 1 97 ? -4.436 3.296 -0.020 1.00 95.69 97 LEU A C 1
ATOM 730 O O . LEU A 1 97 ? -4.194 3.984 0.970 1.00 95.69 97 LEU A O 1
ATOM 734 N N . PHE A 1 98 ? -5.671 3.008 -0.407 1.00 95.44 98 PHE A N 1
ATOM 735 C CA . PHE A 1 98 ? -6.877 3.420 0.301 1.00 95.44 98 PHE A CA 1
ATOM 736 C C . PHE A 1 98 ? -7.673 2.177 0.686 1.00 95.44 98 PHE A C 1
ATOM 738 O O . PHE A 1 98 ? -8.084 1.400 -0.169 1.00 95.44 98 PHE A O 1
ATOM 745 N N . LEU A 1 99 ? -7.863 1.985 1.986 1.00 94.56 99 LEU A N 1
ATOM 746 C CA . LEU A 1 99 ? -8.700 0.940 2.554 1.00 94.56 99 LEU A CA 1
ATOM 747 C C . LEU A 1 99 ? -9.992 1.565 3.064 1.00 94.56 99 LEU A C 1
ATOM 749 O O . LEU A 1 99 ? -9.965 2.414 3.960 1.00 94.56 99 LEU A O 1
ATOM 753 N N . THR A 1 100 ? -11.110 1.102 2.524 1.00 93.69 100 THR A N 1
ATOM 754 C CA . THR A 1 100 ? -12.453 1.481 2.957 1.00 93.69 100 THR A CA 1
ATOM 755 C C . THR A 1 100 ? -13.147 0.249 3.510 1.00 93.69 100 THR A C 1
ATOM 757 O O . THR A 1 100 ? -13.210 -0.787 2.852 1.00 93.69 100 THR A O 1
ATOM 760 N N . LEU A 1 101 ? -13.629 0.340 4.742 1.00 92.88 101 LEU A N 1
ATOM 761 C CA . LEU A 1 101 ? -14.291 -0.754 5.447 1.00 92.88 101 LEU A CA 1
ATOM 762 C C . LEU A 1 101 ? -15.199 -0.203 6.545 1.00 92.88 101 LEU A C 1
ATOM 764 O O . LEU A 1 101 ? -15.003 0.925 7.002 1.00 92.88 101 LEU A O 1
ATOM 768 N N . ASP A 1 102 ? -16.174 -1.001 6.979 1.00 90.25 102 ASP A N 1
ATOM 769 C CA . ASP A 1 102 ? -17.118 -0.596 8.024 1.00 90.25 102 ASP A CA 1
ATOM 770 C C . ASP A 1 102 ? -16.363 -0.131 9.299 1.00 90.25 102 ASP A C 1
ATOM 772 O O . ASP A 1 102 ? -15.537 -0.872 9.842 1.00 90.25 102 ASP A O 1
ATOM 776 N N . PRO A 1 103 ? -16.600 1.101 9.795 1.00 82.56 103 PRO A N 1
ATOM 777 C CA . PRO A 1 103 ? -15.992 1.597 11.029 1.00 82.56 103 PRO A CA 1
ATOM 778 C C . PRO A 1 103 ? -16.209 0.688 12.249 1.00 82.56 103 PRO A C 1
ATOM 780 O O . PRO A 1 103 ? -15.393 0.697 13.163 1.00 82.56 103 PRO A O 1
ATOM 783 N N . ALA A 1 104 ? -17.264 -0.131 12.280 1.00 81.81 104 ALA A N 1
ATOM 784 C CA . ALA A 1 104 ? -17.506 -1.084 13.364 1.00 81.81 104 ALA A CA 1
ATOM 785 C C . ALA A 1 104 ? -16.502 -2.255 13.391 1.00 81.81 104 ALA A C 1
ATOM 787 O O . ALA A 1 104 ? -16.368 -2.939 14.409 1.00 81.81 104 ALA A O 1
ATOM 788 N N . ILE A 1 105 ? -15.794 -2.507 12.285 1.00 75.19 105 ILE A N 1
ATOM 789 C CA . ILE A 1 105 ? -14.794 -3.581 12.158 1.00 75.19 105 ILE A CA 1
ATOM 790 C C . ILE A 1 105 ? -13.352 -3.056 12.106 1.00 75.19 105 ILE A C 1
ATOM 792 O O . ILE A 1 105 ? -12.413 -3.849 11.964 1.00 75.19 105 ILE A O 1
ATOM 796 N N . VAL A 1 106 ? -13.159 -1.742 12.257 1.00 74.38 106 VAL A N 1
ATOM 797 C CA . VAL A 1 106 ? -11.840 -1.113 12.334 1.00 74.38 106 VAL A CA 1
ATOM 798 C C . VAL A 1 106 ? -11.797 -0.048 13.420 1.00 74.38 106 VAL A C 1
ATOM 800 O O . VAL A 1 106 ? -12.514 0.945 13.380 1.00 74.38 106 VAL A O 1
ATOM 803 N N . ASP A 1 107 ? -10.899 -0.228 14.381 1.00 71.81 107 ASP A N 1
ATOM 804 C CA . ASP A 1 107 ? -10.633 0.793 15.385 1.00 71.81 107 ASP A CA 1
ATOM 805 C C . ASP A 1 107 ? -9.424 1.624 14.942 1.00 71.81 107 ASP A C 1
ATOM 807 O O . ASP A 1 107 ? -8.271 1.172 14.970 1.00 71.81 107 ASP A O 1
ATOM 811 N N . VAL A 1 108 ? -9.704 2.839 14.463 1.00 60.88 108 VAL A N 1
ATOM 812 C CA . VAL A 1 108 ? -8.691 3.837 14.093 1.00 60.88 108 VAL A CA 1
ATOM 813 C C . VAL A 1 108 ? -8.476 4.769 15.286 1.00 60.88 108 VAL A C 1
ATOM 815 O O . VAL A 1 108 ? -8.854 5.940 15.249 1.00 60.88 108 VAL A O 1
ATOM 818 N N . ASN A 1 109 ? -7.920 4.241 16.380 1.00 62.97 109 ASN A N 1
ATOM 819 C CA . ASN A 1 109 ? -7.700 5.016 17.601 1.00 62.97 109 ASN A CA 1
ATOM 820 C C . ASN A 1 109 ? -6.523 4.469 18.432 1.00 62.97 109 ASN A C 1
ATOM 822 O O . ASN A 1 109 ? -6.703 3.620 19.301 1.00 62.97 109 ASN A O 1
ATOM 826 N N . VAL A 1 110 ? -5.284 4.918 18.165 1.00 51.03 110 VAL A N 1
ATOM 827 C CA . VAL A 1 110 ? -4.089 4.354 18.835 1.00 51.03 110 VAL A CA 1
ATOM 828 C C . VAL A 1 110 ? -2.964 5.392 19.077 1.00 51.03 110 VAL A C 1
ATOM 830 O O . VAL A 1 110 ? -1.822 5.196 18.685 1.00 51.03 110 VAL A O 1
ATOM 833 N N . HIS A 1 111 ? -3.283 6.464 19.820 1.00 43.56 111 HIS A N 1
ATOM 834 C CA . HIS A 1 111 ? -2.450 7.616 20.254 1.00 43.56 111 HIS A CA 1
ATOM 835 C C . HIS A 1 111 ? -2.353 8.842 19.306 1.00 43.56 111 HIS A C 1
ATOM 837 O O . HIS A 1 111 ? -2.132 8.694 18.107 1.00 43.56 111 HIS A O 1
ATOM 843 N N . PRO A 1 112 ? -2.365 10.088 19.847 1.00 51.88 112 PRO A N 1
ATOM 844 C CA . PRO A 1 112 ? -2.279 11.335 19.062 1.00 51.88 112 PRO A CA 1
ATOM 845 C C . PRO A 1 112 ? -1.008 11.480 18.212 1.00 51.88 112 PRO A C 1
ATOM 847 O O . PRO A 1 112 ? -0.959 12.296 1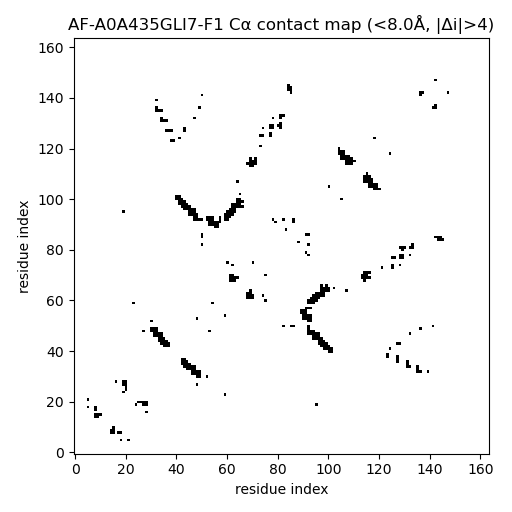7.297 1.00 51.88 112 PRO A O 1
ATOM 850 N N . ALA A 1 113 ? 0.039 10.719 18.539 1.00 51.75 113 ALA A N 1
ATOM 851 C CA . ALA A 1 113 ? 1.356 10.836 17.925 1.00 51.75 113 ALA A CA 1
ATOM 852 C C . ALA A 1 113 ? 1.648 9.757 16.864 1.00 51.75 113 ALA A C 1
ATOM 854 O O . ALA A 1 113 ? 2.632 9.891 16.132 1.00 51.75 113 ALA A O 1
ATOM 855 N N . LYS A 1 114 ? 0.839 8.686 16.779 1.00 53.12 114 LYS A N 1
ATOM 856 C CA . LYS A 1 114 ? 1.039 7.558 15.854 1.00 53.12 114 LYS A CA 1
ATOM 857 C C . LYS A 1 114 ? -0.316 6.980 15.443 1.00 53.12 114 LYS A C 1
ATOM 859 O O . LYS A 1 114 ? -1.037 6.448 16.266 1.00 53.12 114 LYS A O 1
ATOM 864 N N . ALA A 1 115 ? -0.668 7.091 14.168 1.00 56.16 115 ALA A N 1
ATOM 865 C CA . ALA A 1 115 ? -1.861 6.448 13.626 1.00 56.16 115 ALA A CA 1
ATOM 866 C C . ALA A 1 115 ? -1.590 4.945 13.409 1.00 56.16 115 ALA A C 1
ATOM 868 O O . ALA A 1 115 ? -1.320 4.527 12.280 1.00 56.16 115 ALA A O 1
ATOM 869 N N . ASP A 1 116 ? -1.585 4.167 14.496 1.00 66.56 116 ASP A N 1
ATOM 870 C CA . ASP A 1 116 ? -1.669 2.702 14.437 1.00 66.56 116 ASP A CA 1
ATOM 871 C C . ASP A 1 116 ? -3.149 2.296 14.244 1.00 66.56 116 ASP A C 1
ATOM 873 O O . ASP A 1 116 ? -4.058 3.004 14.685 1.00 66.56 116 ASP A O 1
ATOM 877 N N . VAL A 1 117 ? -3.407 1.191 13.534 1.00 79.12 117 VAL A N 1
ATOM 878 C CA . VAL A 1 117 ? -4.764 0.732 13.180 1.00 79.12 117 VAL A CA 1
ATOM 879 C C . VAL A 1 117 ? -5.000 -0.648 13.762 1.00 79.12 117 VAL A C 1
ATOM 881 O O . VAL A 1 117 ? -4.164 -1.539 13.615 1.00 79.12 117 VAL A O 1
ATOM 884 N N . ARG A 1 118 ? -6.164 -0.867 14.378 1.00 85.69 118 ARG A N 1
ATOM 885 C CA . ARG A 1 118 ? -6.560 -2.198 14.834 1.00 85.69 118 ARG A CA 1
ATOM 886 C C . ARG A 1 118 ? -7.703 -2.731 13.981 1.00 85.69 118 ARG A C 1
ATOM 888 O O . ARG A 1 118 ? -8.868 -2.394 14.171 1.00 85.69 118 ARG A O 1
ATOM 895 N N . PHE A 1 119 ? -7.348 -3.600 13.041 1.00 88.06 119 PHE A N 1
ATOM 896 C CA . PHE A 1 119 ? -8.315 -4.352 12.248 1.00 88.06 119 PHE A CA 1
ATOM 897 C C . PHE A 1 119 ? -8.911 -5.493 13.075 1.00 88.06 119 PHE A C 1
ATOM 899 O O . PHE A 1 119 ? -8.180 -6.191 13.782 1.00 88.06 119 PHE A O 1
ATOM 906 N N . ARG A 1 120 ? -10.226 -5.716 12.956 1.00 88.50 120 ARG A N 1
ATOM 907 C CA . ARG A 1 120 ? -10.891 -6.883 13.555 1.00 88.50 120 ARG A CA 1
ATOM 908 C C . ARG A 1 120 ? -10.357 -8.198 12.987 1.00 88.50 120 ARG A C 1
ATOM 910 O O . ARG A 1 120 ? -10.132 -9.132 13.750 1.00 88.50 120 ARG A O 1
ATOM 917 N N . ASP A 1 121 ? -10.126 -8.238 11.674 1.00 91.50 121 ASP A N 1
ATOM 918 C CA . ASP A 1 121 ? -9.445 -9.339 10.988 1.00 91.50 121 ASP A CA 1
ATOM 919 C C . ASP A 1 121 ? -8.181 -8.832 10.261 1.00 91.50 121 ASP A C 1
ATOM 921 O O . ASP A 1 121 ? -8.226 -8.409 9.101 1.00 91.50 121 A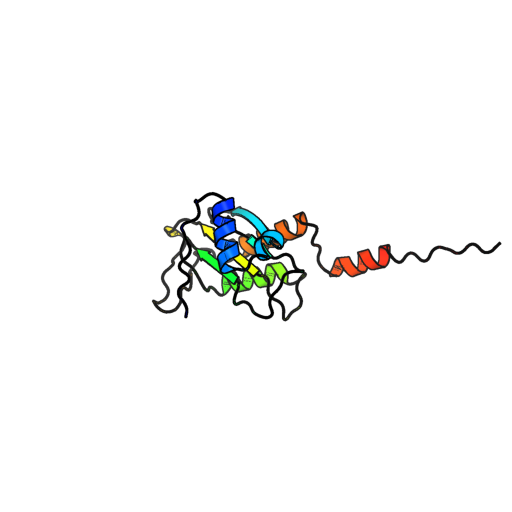SP A O 1
ATOM 925 N N . PRO A 1 122 ? -7.023 -8.860 10.941 1.00 92.94 122 PRO A N 1
ATOM 926 C CA . PRO A 1 122 ? -5.734 -8.510 10.347 1.00 92.94 122 PRO A CA 1
ATOM 927 C C . PRO A 1 122 ? -5.342 -9.425 9.169 1.00 92.94 122 PRO A C 1
ATOM 929 O O . PRO A 1 122 ? -4.663 -8.994 8.232 1.00 92.94 122 PRO A O 1
ATOM 932 N N . GLY A 1 123 ? -5.750 -10.698 9.209 1.00 95.88 123 GLY A N 1
ATOM 933 C CA . GLY A 1 123 ? -5.409 -11.697 8.198 1.00 95.88 123 GLY A CA 1
ATOM 934 C C . GLY A 1 123 ? -6.093 -11.410 6.867 1.00 95.88 123 GLY A C 1
ATOM 935 O O . GLY A 1 123 ? -5.429 -11.428 5.828 1.00 95.88 123 GLY A O 1
ATOM 936 N N . LEU A 1 124 ? -7.379 -11.060 6.918 1.00 95.19 124 LEU A N 1
ATOM 937 C CA . LEU A 1 124 ? -8.162 -10.610 5.770 1.00 95.19 124 LEU A CA 1
ATOM 938 C C . LEU A 1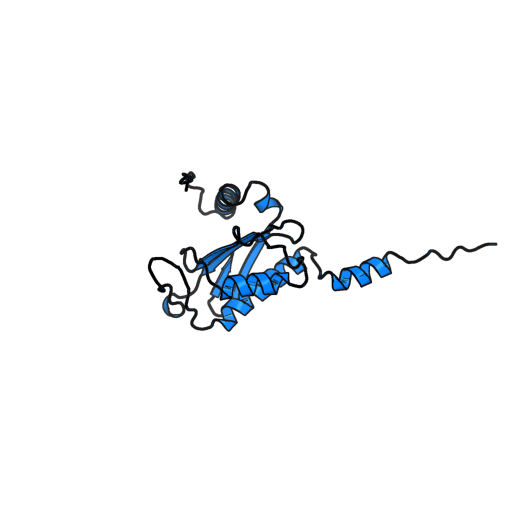 124 ? -7.502 -9.414 5.076 1.00 95.19 124 LEU A C 1
ATOM 940 O O . LEU A 1 124 ? -7.235 -9.469 3.877 1.00 95.19 124 LEU A O 1
ATOM 944 N N . VAL A 1 125 ? -7.178 -8.362 5.834 1.00 95.88 125 VAL A N 1
ATOM 945 C CA . VAL A 1 125 ? -6.582 -7.129 5.290 1.00 95.88 125 VAL A CA 1
ATOM 946 C C . VAL A 1 125 ? -5.221 -7.408 4.659 1.00 95.88 125 VAL A C 1
ATOM 948 O O . VAL A 1 125 ? -4.954 -6.997 3.528 1.00 95.88 125 VAL A O 1
ATOM 951 N N . ARG A 1 126 ? -4.362 -8.164 5.353 1.00 97.50 126 ARG A N 1
ATOM 952 C CA . ARG A 1 126 ? -3.062 -8.570 4.807 1.00 97.50 126 ARG A CA 1
ATOM 953 C C . ARG A 1 126 ? -3.236 -9.379 3.521 1.00 97.50 126 ARG A C 1
ATOM 955 O O . ARG A 1 126 ? -2.518 -9.137 2.554 1.00 97.50 126 ARG A O 1
ATOM 962 N N . GLY A 1 127 ? -4.147 -10.351 3.524 1.00 97.75 127 GLY A N 1
ATOM 963 C CA . GLY A 1 127 ? -4.427 -11.213 2.380 1.00 97.75 127 GLY A CA 1
ATOM 964 C C . GLY A 1 127 ? -4.935 -10.430 1.173 1.00 97.75 127 GLY A C 1
ATOM 965 O O . GLY A 1 127 ? -4.450 -10.658 0.067 1.00 97.75 127 GLY A O 1
ATOM 966 N N . LEU A 1 128 ? -5.838 -9.471 1.394 1.00 98.19 128 LEU A N 1
ATOM 967 C CA . LEU A 1 128 ? -6.353 -8.577 0.359 1.00 98.19 128 LEU A CA 1
ATOM 968 C C . LEU A 1 128 ? -5.231 -7.748 -0.273 1.00 98.19 128 LEU A C 1
ATOM 970 O O . LEU A 1 128 ? -5.080 -7.772 -1.489 1.00 98.19 128 LEU A O 1
ATOM 974 N N . ILE A 1 129 ? -4.402 -7.080 0.536 1.00 98.25 129 ILE A N 1
ATOM 975 C CA . ILE A 1 129 ? -3.295 -6.250 0.031 1.00 98.25 129 ILE A CA 1
ATOM 976 C C . ILE A 1 129 ? -2.293 -7.095 -0.762 1.00 98.25 129 ILE A C 1
ATOM 978 O O . ILE A 1 129 ? -1.919 -6.733 -1.876 1.00 98.25 129 ILE A O 1
ATOM 982 N N . VAL A 1 130 ? -1.861 -8.232 -0.206 1.00 98.31 130 VAL A N 1
ATOM 983 C CA . VAL A 1 130 ? -0.893 -9.111 -0.879 1.00 98.31 130 VAL A CA 1
ATOM 984 C C . VAL A 1 130 ? -1.466 -9.656 -2.184 1.00 98.31 130 VAL A C 1
ATOM 986 O O . VAL A 1 130 ? -0.773 -9.637 -3.199 1.00 98.31 130 VAL A O 1
ATOM 989 N N . GLY A 1 131 ? -2.710 -10.136 -2.157 1.00 97.75 131 GLY A N 1
ATOM 990 C CA . GLY A 1 131 ? -3.383 -10.705 -3.320 1.00 97.75 131 GLY A CA 1
ATOM 991 C C . GLY A 1 131 ? -3.584 -9.678 -4.429 1.00 97.75 131 GLY A C 1
ATOM 992 O O . GLY A 1 131 ? -3.176 -9.932 -5.556 1.00 97.75 131 GLY A O 1
ATOM 993 N N . ALA A 1 132 ? -4.125 -8.503 -4.099 1.00 98.06 132 ALA A N 1
ATOM 994 C CA . ALA A 1 132 ? -4.391 -7.441 -5.067 1.00 98.06 132 ALA A CA 1
ATOM 995 C C . ALA A 1 132 ? -3.112 -6.958 -5.761 1.00 98.06 132 ALA A C 1
ATOM 997 O O . ALA A 1 132 ? -3.076 -6.864 -6.983 1.00 98.06 132 ALA A O 1
ATOM 998 N N . ILE A 1 133 ? -2.036 -6.718 -5.002 1.00 97.75 133 ILE A N 1
ATOM 999 C CA . ILE A 1 133 ? -0.756 -6.282 -5.578 1.00 97.75 133 ILE A CA 1
ATOM 1000 C C . ILE A 1 133 ? -0.155 -7.378 -6.463 1.00 97.75 133 ILE A C 1
ATOM 1002 O O . ILE A 1 133 ? 0.285 -7.094 -7.573 1.00 97.75 133 ILE A O 1
ATOM 1006 N N . ARG A 1 134 ? -0.127 -8.636 -5.997 1.00 96.25 134 ARG A N 1
ATOM 1007 C CA . ARG A 1 134 ? 0.427 -9.748 -6.788 1.00 96.25 134 ARG A CA 1
ATOM 1008 C C . ARG A 1 134 ? -0.359 -9.967 -8.079 1.00 96.25 134 ARG A C 1
ATOM 1010 O O . ARG A 1 134 ? 0.262 -10.190 -9.114 1.00 96.25 134 ARG A O 1
ATOM 1017 N N . GLN A 1 135 ? -1.685 -9.874 -8.015 1.00 96.19 135 GLN A N 1
ATOM 1018 C CA . GLN A 1 135 ? -2.556 -9.978 -9.180 1.00 96.19 135 GLN A CA 1
ATOM 1019 C C . GLN A 1 135 ? -2.284 -8.841 -10.172 1.00 96.19 135 GLN A C 1
ATOM 1021 O O . GLN A 1 135 ? -1.974 -9.109 -11.325 1.00 96.19 135 GLN A O 1
ATOM 1026 N N . ALA A 1 136 ? -2.277 -7.588 -9.708 1.00 9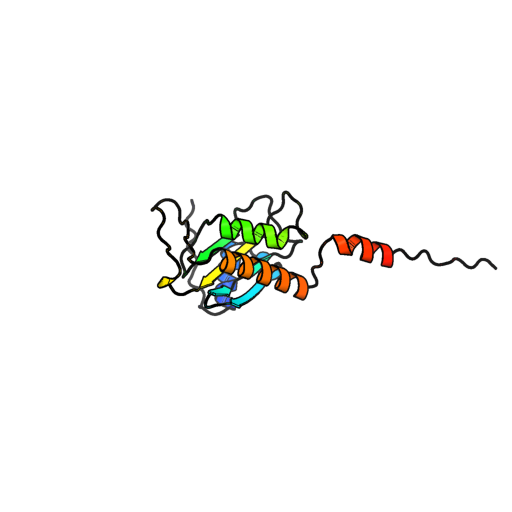5.56 136 ALA A N 1
ATOM 1027 C CA . ALA A 1 136 ? -2.020 -6.424 -10.554 1.00 95.56 136 ALA A CA 1
ATOM 1028 C C . ALA A 1 136 ? -0.636 -6.469 -11.229 1.00 95.56 136 ALA A C 1
ATOM 1030 O O . ALA A 1 136 ? -0.503 -6.149 -12.408 1.00 95.56 136 ALA A O 1
ATOM 1031 N N . LEU A 1 137 ? 0.399 -6.911 -10.506 1.00 93.88 137 LEU A N 1
ATOM 1032 C CA . LEU A 1 137 ? 1.733 -7.122 -11.076 1.00 93.88 137 LEU A CA 1
ATOM 1033 C C . LEU A 1 137 ? 1.719 -8.218 -12.151 1.00 93.88 137 LEU A C 1
ATOM 1035 O O . LEU A 1 137 ? 2.294 -8.027 -13.223 1.00 93.88 137 LEU A O 1
ATOM 1039 N N . ALA A 1 138 ? 1.053 -9.344 -11.888 1.00 92.75 138 ALA A N 1
ATOM 1040 C CA . ALA A 1 138 ? 0.943 -10.435 -12.851 1.00 92.75 138 ALA A CA 1
ATOM 1041 C C . ALA A 1 138 ? 0.209 -10.000 -14.131 1.00 92.75 138 ALA A C 1
ATOM 1043 O O . ALA A 1 138 ? 0.680 -10.304 -15.230 1.00 92.75 138 ALA A O 1
ATOM 1044 N N . ASP A 1 139 ? -0.881 -9.243 -13.992 1.00 91.25 139 ASP A N 1
ATOM 1045 C CA . ASP A 1 139 ? -1.673 -8.712 -15.108 1.00 91.25 139 ASP A CA 1
ATOM 1046 C C . ASP A 1 139 ? -0.881 -7.681 -15.929 1.00 91.25 139 ASP A C 1
ATOM 1048 O O . ASP A 1 139 ? -0.984 -7.644 -17.154 1.00 91.25 139 ASP A O 1
ATOM 1052 N N . ALA A 1 140 ? 0.009 -6.921 -15.282 1.00 87.38 140 ALA A N 1
ATOM 1053 C CA . ALA A 1 140 ? 0.978 -6.041 -15.940 1.00 87.38 140 ALA A CA 1
ATOM 1054 C C . ALA A 1 140 ? 2.180 -6.788 -16.564 1.00 87.38 140 ALA A C 1
ATOM 1056 O O . ALA A 1 140 ? 3.141 -6.163 -17.016 1.00 87.38 140 ALA A O 1
ATOM 1057 N N . GLY A 1 141 ? 2.170 -8.126 -16.578 1.00 84.12 141 GLY A N 1
ATOM 1058 C CA . GLY A 1 141 ? 3.223 -8.955 -17.1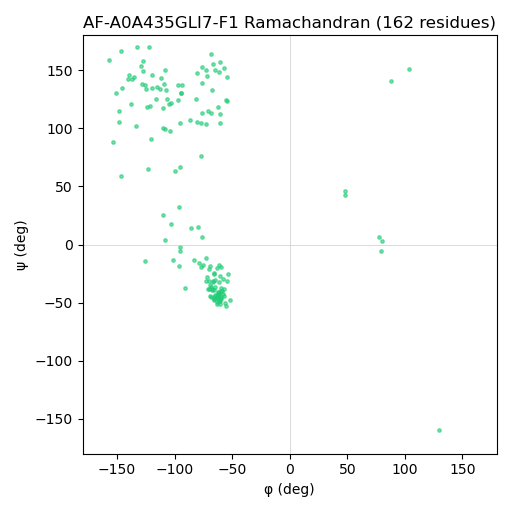70 1.00 84.12 141 GLY A CA 1
ATOM 1059 C C . GLY A 1 141 ? 4.487 -9.091 -16.315 1.00 84.12 141 GLY A C 1
ATOM 1060 O O . GLY A 1 141 ? 5.465 -9.704 -16.754 1.00 84.12 141 GLY A O 1
ATOM 1061 N N . VAL A 1 142 ? 4.478 -8.572 -15.086 1.00 79.50 142 VAL A N 1
ATOM 1062 C CA . VAL A 1 142 ? 5.575 -8.723 -14.132 1.00 79.50 142 VAL A CA 1
ATOM 1063 C C . VAL A 1 142 ? 5.521 -10.130 -13.545 1.00 79.50 142 VAL A C 1
ATOM 1065 O O . VAL A 1 142 ? 4.619 -10.482 -12.787 1.00 79.50 142 VAL A O 1
ATOM 1068 N N . ARG A 1 143 ? 6.526 -10.945 -13.864 1.00 66.12 143 ARG A N 1
ATOM 1069 C CA . ARG A 1 143 ? 6.700 -12.284 -13.286 1.00 66.12 143 ARG A CA 1
ATOM 1070 C C . ARG A 1 143 ? 7.874 -12.297 -12.315 1.00 66.12 143 ARG A C 1
ATOM 1072 O O . ARG A 1 143 ? 8.833 -11.547 -12.482 1.00 66.12 143 ARG A O 1
ATOM 1079 N N . ALA A 1 144 ? 7.804 -13.166 -11.308 1.00 59.41 144 ALA A N 1
ATOM 1080 C CA . ALA A 1 144 ? 8.888 -13.360 -10.350 1.00 59.41 144 ALA A CA 1
ATOM 1081 C C . ALA A 1 144 ? 10.210 -13.693 -11.067 1.00 59.41 144 ALA A C 1
ATOM 1083 O O . ALA A 1 144 ? 10.227 -14.413 -12.074 1.00 59.41 144 ALA A O 1
ATOM 1084 N N . ALA A 1 145 ? 11.330 -13.204 -10.531 1.00 55.38 145 ALA A N 1
ATOM 1085 C CA . ALA A 1 145 ? 12.653 -13.374 -11.138 1.00 55.38 145 ALA A CA 1
ATOM 1086 C C . ALA A 1 145 ? 13.089 -14.850 -11.260 1.00 55.38 145 ALA A C 1
ATOM 1088 O O . ALA A 1 145 ? 13.941 -15.179 -12.084 1.00 55.38 145 ALA A O 1
ATOM 1089 N N . THR A 1 146 ? 12.460 -15.770 -10.522 1.00 47.56 146 THR A N 1
ATOM 1090 C CA . THR A 1 146 ? 12.690 -17.220 -10.646 1.00 47.56 146 THR A CA 1
ATOM 1091 C C . THR A 1 146 ? 12.236 -17.787 -11.997 1.00 47.56 146 THR A C 1
ATOM 1093 O O . THR A 1 146 ? 12.819 -18.755 -12.478 1.00 47.56 146 THR A O 1
ATOM 1096 N N . THR A 1 147 ? 11.293 -17.134 -12.684 1.00 49.06 147 THR A N 1
ATOM 1097 C CA . THR A 1 147 ? 10.984 -17.397 -14.105 1.00 49.06 147 THR A CA 1
ATOM 1098 C C . THR A 1 147 ? 11.910 -16.669 -15.080 1.00 49.06 147 THR A C 1
ATOM 1100 O O . THR A 1 147 ? 11.959 -17.033 -16.251 1.00 49.06 147 THR A O 1
ATOM 1103 N N . GLY A 1 148 ? 12.689 -15.687 -14.617 1.00 43.75 148 GLY A N 1
ATOM 1104 C CA . GLY A 1 148 ? 13.721 -15.026 -15.416 1.00 43.75 148 GLY A CA 1
ATOM 1105 C C . GLY A 1 148 ? 14.844 -15.987 -15.800 1.00 43.75 148 GLY A C 1
ATOM 1106 O O . GLY A 1 148 ? 15.296 -15.957 -16.935 1.00 43.75 148 GLY A O 1
ATOM 1107 N N . ALA A 1 149 ? 15.225 -16.915 -14.917 1.00 47.53 149 ALA A N 1
ATOM 1108 C CA . ALA A 1 149 ? 16.183 -17.967 -15.259 1.00 47.53 149 ALA A CA 1
ATOM 1109 C C . ALA A 1 149 ? 15.627 -18.923 -16.333 1.00 47.53 149 ALA A C 1
ATOM 1111 O O . ALA A 1 149 ? 16.312 -19.204 -17.308 1.00 47.53 149 ALA A O 1
ATOM 1112 N N . ALA A 1 150 ? 14.363 -19.351 -16.226 1.00 48.81 150 ALA A N 1
ATOM 1113 C CA . ALA A 1 150 ? 13.730 -20.208 -17.236 1.00 48.81 150 ALA A CA 1
ATOM 1114 C C . ALA A 1 150 ? 13.517 -19.487 -18.585 1.00 48.81 150 ALA A C 1
ATOM 1116 O O . ALA A 1 150 ? 13.741 -20.074 -19.641 1.00 48.81 150 ALA A O 1
ATOM 1117 N N . GLY A 1 151 ? 13.147 -18.201 -18.562 1.00 49.28 151 GLY A N 1
ATOM 1118 C CA . GLY A 1 151 ? 13.007 -17.361 -19.757 1.00 49.28 151 GLY A CA 1
ATOM 1119 C C . GLY A 1 151 ? 14.347 -17.020 -20.419 1.00 49.28 151 GLY A C 1
ATOM 1120 O O . GLY A 1 151 ? 14.452 -17.063 -21.643 1.00 49.28 151 GLY A O 1
ATOM 1121 N N . MET A 1 152 ? 15.397 -16.766 -19.630 1.00 51.72 152 MET A N 1
ATOM 1122 C CA . MET A 1 152 ? 16.763 -16.568 -20.132 1.00 51.72 152 MET A CA 1
ATOM 1123 C C . MET A 1 152 ? 17.362 -17.870 -20.685 1.00 51.72 152 MET A C 1
ATOM 1125 O O . MET A 1 152 ? 18.051 -17.826 -21.700 1.00 51.72 152 MET A O 1
ATOM 1129 N N . MET A 1 153 ? 17.049 -19.035 -20.101 1.00 51.47 153 MET A N 1
ATOM 1130 C CA . MET A 1 153 ? 17.454 -20.336 -20.656 1.00 51.47 153 MET A CA 1
ATOM 1131 C C . MET A 1 153 ? 16.675 -20.723 -21.924 1.00 51.47 153 MET A C 1
ATOM 1133 O O . MET A 1 153 ? 17.230 -21.400 -22.783 1.00 51.47 153 MET A O 1
ATOM 1137 N N . ALA A 1 154 ? 15.432 -20.260 -22.098 1.00 52.22 154 ALA A N 1
ATOM 1138 C CA . ALA A 1 154 ? 14.689 -20.431 -23.351 1.00 52.22 154 ALA A CA 1
ATOM 1139 C C . ALA A 1 154 ? 15.218 -19.529 -24.487 1.00 52.22 154 ALA A C 1
ATOM 1141 O O . ALA A 1 154 ? 15.176 -19.924 -25.652 1.00 52.22 154 ALA A O 1
ATOM 1142 N N . ALA A 1 155 ? 15.748 -18.347 -24.150 1.00 50.75 155 ALA A N 1
ATOM 1143 C CA . ALA A 1 155 ? 16.386 -17.429 -25.097 1.00 50.75 155 ALA A CA 1
ATOM 1144 C C . ALA A 1 155 ? 17.810 -17.863 -25.506 1.00 50.75 155 ALA A C 1
ATOM 1146 O O . ALA A 1 155 ? 18.300 -17.453 -26.555 1.00 50.75 155 ALA A O 1
ATOM 1147 N N . PHE A 1 156 ? 18.455 -18.735 -24.725 1.00 46.81 156 PHE A N 1
ATOM 1148 C CA . PHE A 1 156 ? 19.757 -19.331 -25.032 1.00 46.81 156 PHE A CA 1
ATOM 1149 C C . PHE A 1 156 ? 19.594 -20.748 -25.613 1.00 46.81 156 PHE A C 1
ATOM 1151 O O . PHE A 1 156 ? 20.044 -21.740 -25.044 1.00 46.81 156 PHE A O 1
ATOM 1158 N N . ARG A 1 157 ? 18.951 -20.867 -26.781 1.00 50.25 157 ARG A N 1
ATOM 1159 C CA . ARG A 1 157 ? 19.139 -22.047 -27.641 1.00 50.25 157 ARG A CA 1
ATOM 1160 C C . ARG A 1 157 ? 20.364 -21.786 -28.525 1.00 50.25 157 ARG A C 1
ATOM 1162 O O . ARG A 1 157 ? 20.248 -20.971 -29.440 1.00 50.25 157 ARG A O 1
ATOM 1169 N N . PRO A 1 158 ? 21.526 -22.430 -28.303 1.00 46.34 158 PRO A N 1
ATOM 1170 C CA . PRO A 1 158 ? 22.598 -22.371 -29.284 1.00 46.34 158 PRO A CA 1
ATOM 1171 C C . PRO A 1 158 ? 22.078 -23.022 -30.568 1.00 46.34 158 PRO A C 1
ATOM 1173 O O . PRO A 1 158 ? 21.663 -24.182 -30.563 1.00 46.34 158 PRO A O 1
ATOM 1176 N N . GLY A 1 159 ? 22.025 -22.244 -31.649 1.00 45.97 159 GLY A N 1
ATOM 1177 C CA . GLY A 1 159 ? 21.709 -22.762 -32.973 1.00 45.97 159 GLY A CA 1
ATOM 1178 C C . GLY A 1 159 ? 22.680 -23.888 -33.305 1.00 45.97 159 GLY A C 1
ATOM 1179 O O . GLY A 1 159 ? 23.894 -23.700 -33.234 1.00 45.97 159 GLY A O 1
ATOM 1180 N N . ALA A 1 160 ? 22.145 -25.066 -33.622 1.00 48.47 160 ALA A N 1
ATOM 1181 C CA . ALA A 1 160 ? 22.927 -26.165 -34.159 1.00 48.47 160 ALA A CA 1
ATOM 1182 C C . ALA A 1 160 ? 23.553 -25.691 -35.478 1.00 48.47 160 ALA A C 1
ATOM 1184 O O . ALA A 1 160 ? 22.861 -25.530 -36.482 1.00 48.47 160 ALA A O 1
ATOM 1185 N N . ALA A 1 161 ? 24.851 -25.398 -35.445 1.00 44.31 161 ALA A N 1
ATOM 1186 C CA . ALA A 1 161 ? 25.627 -25.111 -36.634 1.00 44.31 161 ALA A CA 1
ATOM 1187 C C . ALA A 1 161 ? 25.835 -26.426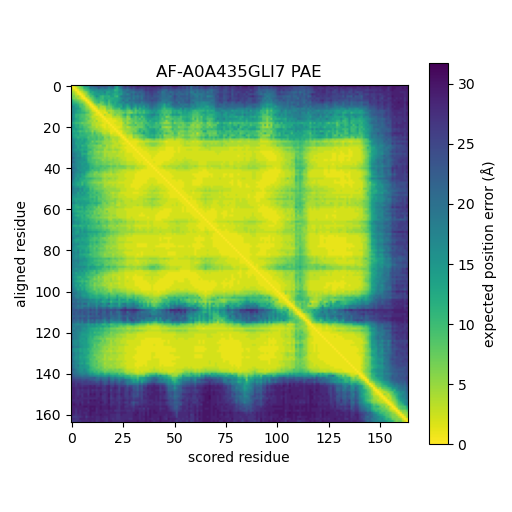 -37.392 1.00 44.31 161 ALA A C 1
ATOM 1189 O O . ALA A 1 161 ? 26.628 -27.277 -36.990 1.00 44.31 161 ALA A O 1
ATOM 1190 N N . SER A 1 162 ? 25.079 -26.596 -38.472 1.00 43.56 162 SER A N 1
ATOM 1191 C CA . SER A 1 162 ? 25.336 -27.603 -39.494 1.00 43.56 162 SER A CA 1
ATOM 1192 C C . SER A 1 162 ? 26.612 -27.211 -40.240 1.00 43.56 162 SER A C 1
ATOM 1194 O O . SER A 1 162 ? 26.624 -26.195 -40.934 1.00 43.56 162 SER A O 1
ATOM 1196 N N . TYR A 1 163 ? 27.676 -27.997 -40.105 1.00 42.00 163 TYR A N 1
ATOM 1197 C CA . TYR A 1 163 ? 28.810 -27.953 -41.026 1.00 42.00 163 TYR A CA 1
ATOM 1198 C C . TYR A 1 163 ? 28.612 -29.067 -42.054 1.00 42.00 163 TYR A C 1
ATOM 1200 O O . TYR A 1 163 ? 28.371 -30.216 -41.674 1.00 42.00 163 TYR A O 1
ATOM 1208 N N . GLY A 1 164 ? 28.611 -28.680 -43.331 1.00 48.09 164 GLY A N 1
ATOM 1209 C CA . GLY A 1 164 ? 28.662 -29.593 -44.474 1.00 48.09 164 GLY A CA 1
ATOM 1210 C C . GLY A 1 164 ? 30.068 -30.097 -44.753 1.00 48.09 164 GLY A C 1
ATOM 1211 O O . GLY A 1 164 ? 31.023 -29.562 -44.142 1.00 48.09 164 GLY A O 1
#

Nearest PDB structures (foldseek):
  1nhj-assembly1_A-2  TM=8.999E-01  e=2.980E-12  Escherichia coli K-12
  7p8v-assembly1_A  TM=8.955E-01  e=6.033E-12  Escherichia coli K-12
  1b62-assembly1_A-2  TM=8.989E-01  e=3.874E-11  Escherichia coli K-12
  7aib-assembly1_C  TM=8.737E-01  e=1.826E-08  Escherichia coli K-12
  7aic-assembly1_C  TM=8.389E-01  e=4.779E-08  Escherichia coli K-12

Foldseek 3Di:
DDDDPDDQFDPDPVSVVVVCCVVPPVCQSVQWFWFFDDDPQKTKTWIKGAQVDWDQDCPQAWEEEQNHTADEPLLVVLQCLLCVQRHDPRIHMHIHMYIYGDCVQKDQDDDPVHRYIDGNDSPRVSCRSSVRSNVRCVVVVNDGCVCVVVVVVVVPDDPPDDDD

Secondary structure (DSSP, 8-state):
----------SSHHHHHHHHHHHH-TTTGGGEEEEEEEETTEEEEEEEE-TTSEESSGGGEEEEETTEEE--HHHHHHHHHHHTTTS-TT-EE-EEEEEE--GGGEE--S-TT----EES-HHHHHHHHHHHHHHHHHHTT---THHHHHHHHHH---------